Protein AF-A0A2H0QNI1-F1 (afdb_monomer_lite)

pLDDT: mean 78.87, std 17.41, range [24.95, 98.0]

Foldseek 3Di:
DVVVVVVVVVVPPPPPDQDWDKAKAPDDPFFNIWMKTWDDFDDDPDWKTWIKIWIWTHTPPPDDTDTDIDIDIDTPCLLDVVSLVVCVVVQWDDDDQKIKGFDAFDDDDNAGRWTWIKIQGNVNQKIKIWTADPPDPDSRTPHIHMGGDDDPPPVPPPDPD

Structure (mmCIF, N/CA/C/O backbone):
data_AF-A0A2H0QNI1-F1
#
_entry.id   AF-A0A2H0QNI1-F1
#
loop_
_atom_site.group_PDB
_atom_site.id
_atom_site.type_symbol
_atom_site.label_atom_id
_atom_site.label_alt_id
_atom_site.label_comp_id
_atom_site.label_asym_id
_atom_site.label_entity_id
_atom_site.label_seq_id
_atom_site.pdbx_PDB_ins_code
_atom_site.Cartn_x
_atom_site.Cartn_y
_atom_site.Cartn_z
_atom_site.occupancy
_atom_site.B_iso_or_equiv
_atom_site.auth_seq_id
_atom_site.auth_comp_id
_atom_site.auth_asym_id
_atom_site.auth_atom_id
_atom_site.pdbx_PDB_model_num
ATOM 1 N N . MET A 1 1 ? 5.020 27.395 -45.879 1.00 55.44 1 MET A N 1
ATOM 2 C CA . MET A 1 1 ? 5.762 27.122 -44.622 1.00 55.44 1 MET A CA 1
ATOM 3 C C . MET A 1 1 ? 4.998 27.430 -43.326 1.00 55.44 1 MET A C 1
ATOM 5 O O . MET A 1 1 ? 5.386 26.884 -42.307 1.00 55.44 1 MET A O 1
ATOM 9 N N . ARG A 1 2 ? 3.908 28.221 -43.310 1.00 52.44 2 ARG A N 1
ATOM 10 C CA . ARG A 1 2 ? 3.152 28.508 -42.064 1.00 52.44 2 ARG A CA 1
ATOM 11 C C . ARG A 1 2 ? 2.198 27.390 -41.596 1.00 52.44 2 ARG A C 1
ATOM 13 O O . ARG A 1 2 ? 1.918 27.310 -40.410 1.00 52.44 2 ARG A O 1
ATOM 20 N N . LEU A 1 3 ? 1.758 26.499 -42.493 1.00 53.03 3 LEU A N 1
ATOM 21 C CA . LEU A 1 3 ? 0.818 25.411 -42.166 1.00 53.03 3 LEU A CA 1
ATOM 22 C C . LEU A 1 3 ? 1.463 24.257 -41.368 1.00 53.03 3 LEU A C 1
ATOM 24 O O . LEU A 1 3 ? 0.796 23.608 -40.572 1.00 53.03 3 LEU A O 1
ATOM 28 N N . ILE A 1 4 ? 2.770 24.031 -41.543 1.00 57.50 4 ILE A N 1
ATOM 29 C CA . ILE A 1 4 ? 3.510 22.940 -40.878 1.00 57.50 4 ILE A CA 1
ATOM 30 C C . ILE A 1 4 ? 3.735 23.258 -39.391 1.00 57.50 4 ILE A C 1
ATOM 32 O O . ILE A 1 4 ? 3.690 22.364 -38.551 1.00 57.50 4 ILE A O 1
ATOM 36 N N . ALA A 1 5 ? 3.894 24.541 -39.048 1.00 57.66 5 ALA A N 1
ATOM 37 C CA . ALA A 1 5 ? 4.091 24.970 -37.666 1.00 57.66 5 ALA A CA 1
ATOM 38 C C . ALA A 1 5 ? 2.850 24.738 -36.786 1.00 57.66 5 ALA A C 1
ATOM 40 O O . ALA A 1 5 ? 2.998 24.460 -35.606 1.00 57.66 5 ALA A O 1
ATOM 41 N N . VAL A 1 6 ? 1.635 24.794 -37.346 1.00 58.34 6 VAL A N 1
ATOM 42 C CA . VAL A 1 6 ? 0.385 24.633 -36.577 1.00 58.34 6 VAL A CA 1
ATOM 43 C C . VAL A 1 6 ? 0.105 23.162 -36.238 1.00 58.34 6 VAL A C 1
ATOM 45 O O . VAL A 1 6 ? -0.393 22.864 -35.155 1.00 58.34 6 VAL A O 1
ATOM 48 N N . VAL A 1 7 ? 0.479 22.231 -37.122 1.00 59.31 7 VAL A N 1
ATOM 49 C CA . VAL A 1 7 ? 0.310 20.783 -36.888 1.00 59.31 7 VAL A CA 1
ATOM 50 C C . VAL A 1 7 ? 1.301 20.267 -35.837 1.00 59.31 7 VAL A C 1
ATOM 52 O O . VAL A 1 7 ? 0.952 19.402 -35.037 1.00 59.31 7 VAL A O 1
ATOM 55 N N . ALA A 1 8 ? 2.507 20.842 -35.776 1.00 58.19 8 ALA A N 1
ATOM 56 C CA . ALA A 1 8 ? 3.515 20.475 -34.782 1.00 58.19 8 ALA A CA 1
ATOM 57 C C . ALA A 1 8 ? 3.122 20.884 -33.349 1.00 58.19 8 ALA A C 1
ATOM 59 O O . ALA A 1 8 ? 3.361 20.124 -32.414 1.00 58.19 8 ALA A O 1
ATOM 60 N N . THR A 1 9 ? 2.464 22.033 -33.156 1.00 59.00 9 THR A N 1
ATOM 61 C CA . THR A 1 9 ? 2.040 22.486 -31.817 1.00 59.00 9 THR A CA 1
ATOM 62 C C . THR A 1 9 ? 0.841 21.700 -31.277 1.00 59.00 9 THR A C 1
ATOM 64 O O . THR A 1 9 ? 0.717 21.518 -30.067 1.00 59.00 9 THR A O 1
ATOM 67 N N . LEU A 1 10 ? -0.028 21.185 -32.158 1.00 56.00 10 LEU A N 1
ATOM 68 C CA . LEU A 1 10 ? -1.223 20.433 -31.758 1.00 56.00 10 LEU A CA 1
ATOM 69 C C . LEU A 1 10 ? -0.885 19.041 -31.188 1.00 56.00 10 LEU A C 1
ATOM 71 O O . LEU A 1 10 ? -1.601 18.535 -30.328 1.00 56.00 10 LEU A O 1
ATOM 75 N N . LEU A 1 11 ? 0.236 18.444 -31.609 1.00 56.78 11 LEU A N 1
ATOM 76 C CA . LEU A 1 11 ? 0.680 17.119 -31.153 1.00 56.78 11 LEU A CA 1
ATOM 77 C C . LEU A 1 11 ? 1.359 17.123 -29.771 1.00 56.78 11 LEU A C 1
ATOM 79 O O . LEU A 1 11 ? 1.562 16.057 -29.200 1.00 56.78 11 LEU A O 1
ATOM 83 N N . LEU A 1 12 ? 1.677 18.293 -29.204 1.00 57.31 12 LEU A N 1
ATOM 84 C CA . LEU A 1 12 ? 2.301 18.415 -27.876 1.00 57.31 12 LEU A CA 1
ATOM 85 C C . LEU A 1 12 ? 1.309 18.675 -26.734 1.00 57.31 12 LEU A C 1
ATOM 87 O O . LEU A 1 12 ? 1.715 18.787 -25.581 1.00 57.31 12 LEU A O 1
ATOM 91 N N . SER A 1 13 ? 0.007 18.730 -27.022 1.00 52.66 13 SER A N 1
ATOM 92 C CA . SER A 1 13 ? -1.033 18.974 -26.011 1.00 52.66 13 SER A CA 1
ATOM 93 C C . SER A 1 13 ? -1.602 17.690 -25.397 1.00 52.66 13 SER A C 1
ATOM 95 O O . SER A 1 13 ? -2.735 17.692 -24.919 1.00 52.66 13 SER A O 1
ATOM 97 N N . PHE A 1 14 ? -0.848 16.583 -25.390 1.00 57.38 14 PHE A N 1
ATOM 98 C CA . PHE A 1 14 ? -1.238 15.411 -24.607 1.00 57.38 14 PHE A CA 1
ATOM 99 C C . PHE A 1 14 ? -1.150 15.772 -23.128 1.00 57.38 14 PHE A C 1
ATOM 101 O O . PHE A 1 14 ? -0.084 15.744 -22.516 1.00 57.38 14 PHE A O 1
ATOM 108 N N . SER A 1 15 ? -2.291 16.157 -22.559 1.00 52.03 15 SER A N 1
ATOM 109 C CA . SER A 1 15 ? -2.451 16.329 -21.125 1.00 52.03 15 SER A CA 1
ATOM 110 C C . SER A 1 15 ? -2.077 15.010 -20.459 1.00 52.03 15 SER A C 1
ATOM 112 O O . SER A 1 15 ? -2.843 14.047 -20.529 1.00 52.03 15 SER A O 1
ATOM 114 N N . LEU A 1 16 ? -0.892 14.970 -19.844 1.00 55.69 16 LEU A N 1
ATOM 115 C CA . LEU A 1 16 ? -0.450 13.919 -18.934 1.00 55.69 16 LEU A CA 1
ATOM 116 C C . LEU A 1 16 ? -1.436 13.879 -17.761 1.00 55.69 16 LEU A C 1
ATOM 118 O O . LEU A 1 16 ? -1.216 14.487 -16.716 1.00 55.69 16 LEU A O 1
ATOM 122 N N . HIS A 1 17 ? -2.573 13.216 -17.957 1.00 58.22 17 HIS A N 1
ATOM 123 C CA . HIS A 1 17 ? -3.473 12.895 -16.868 1.00 58.22 17 HIS A CA 1
ATOM 124 C C . HIS A 1 17 ? -2.713 11.943 -15.958 1.00 58.22 17 HIS A C 1
ATOM 126 O O . HIS A 1 17 ? -2.359 10.835 -16.365 1.00 58.22 17 HIS A O 1
ATOM 132 N N . ALA A 1 18 ? -2.436 12.393 -14.735 1.00 62.91 18 ALA A N 1
ATOM 133 C CA . ALA A 1 18 ? -1.895 11.536 -13.699 1.00 62.91 18 ALA A CA 1
ATOM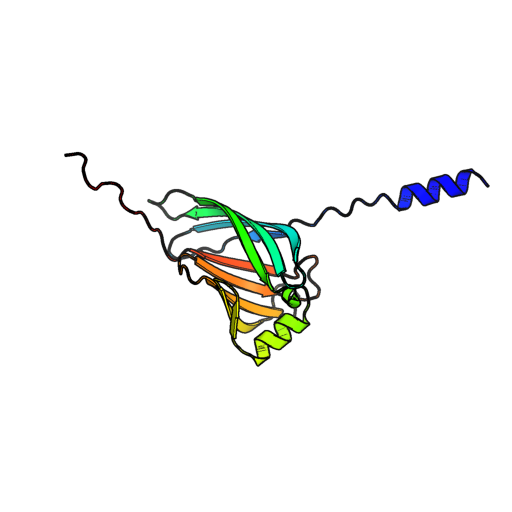 134 C C . ALA A 1 18 ? -2.840 10.338 -13.546 1.00 62.91 18 ALA A C 1
ATOM 136 O O . ALA A 1 18 ? -3.996 10.495 -13.146 1.00 62.91 18 ALA A O 1
ATOM 137 N N . ALA A 1 19 ? -2.370 9.155 -13.939 1.00 66.31 19 ALA A N 1
ATOM 138 C CA . ALA A 1 19 ? -3.177 7.950 -13.908 1.00 66.31 19 ALA A CA 1
ATOM 139 C C . ALA A 1 19 ? -3.563 7.651 -12.453 1.00 66.31 19 ALA A C 1
ATOM 141 O O . ALA A 1 19 ? -2.703 7.392 -11.611 1.00 66.31 19 ALA A O 1
ATOM 142 N N . SER A 1 20 ? -4.859 7.713 -12.143 1.00 74.31 20 SER A N 1
ATOM 143 C CA . SER A 1 20 ? -5.370 7.262 -10.852 1.00 74.31 20 SER A CA 1
ATOM 144 C C . SER A 1 20 ? -5.390 5.740 -10.838 1.00 74.31 20 SER A C 1
ATOM 146 O O . SER A 1 20 ? -6.008 5.116 -11.704 1.00 74.31 20 SER A O 1
ATOM 148 N N . LEU A 1 21 ? -4.753 5.142 -9.843 1.00 79.19 21 LEU A N 1
ATOM 149 C CA . LEU A 1 21 ? -4.659 3.699 -9.714 1.00 79.19 21 LEU A CA 1
ATOM 150 C C . LEU A 1 21 ? -5.792 3.205 -8.811 1.00 79.19 21 LEU A C 1
ATOM 152 O O . LEU A 1 21 ? -5.868 3.583 -7.642 1.00 79.19 21 LEU A O 1
ATOM 156 N N . LYS A 1 22 ? -6.700 2.389 -9.353 1.00 83.12 22 LYS A N 1
ATOM 157 C CA . LYS A 1 22 ? -7.850 1.849 -8.616 1.00 83.12 22 LYS A CA 1
ATOM 158 C C . LYS A 1 22 ? -7.622 0.380 -8.270 1.00 83.12 22 LYS A C 1
ATOM 160 O O . LYS A 1 22 ? -7.360 -0.431 -9.152 1.00 83.12 22 LYS A O 1
ATOM 165 N N . HIS A 1 23 ? -7.805 0.030 -7.002 1.00 80.06 23 HIS A N 1
ATOM 166 C CA . HIS A 1 23 ? -7.704 -1.332 -6.491 1.00 80.06 23 HIS A CA 1
ATOM 167 C C . HIS A 1 23 ? -8.975 -1.750 -5.759 1.00 80.06 23 HIS A C 1
ATOM 169 O O . HIS A 1 23 ? -9.638 -0.937 -5.111 1.00 80.06 23 HIS A O 1
ATOM 175 N N . ASN A 1 24 ? -9.280 -3.043 -5.819 1.00 80.38 24 ASN A N 1
ATOM 176 C CA . ASN A 1 24 ? -10.324 -3.644 -5.000 1.00 80.38 24 ASN A CA 1
ATOM 177 C C . ASN A 1 24 ? -9.740 -4.071 -3.651 1.00 80.38 24 ASN A C 1
ATOM 179 O O . ASN A 1 24 ? -8.661 -4.657 -3.593 1.00 80.38 24 ASN A O 1
ATOM 183 N N . VAL A 1 25 ? -10.480 -3.815 -2.575 1.00 79.62 25 VAL A N 1
ATOM 184 C CA . VAL A 1 25 ? -10.157 -4.328 -1.241 1.00 79.62 25 VAL A CA 1
ATOM 185 C C . VAL A 1 25 ? -10.673 -5.760 -1.158 1.00 79.62 25 VAL A C 1
ATOM 187 O O . VAL A 1 25 ? -11.867 -5.996 -1.353 1.00 79.62 25 VAL A O 1
ATOM 190 N N . LEU A 1 26 ? -9.787 -6.716 -0.878 1.00 78.31 26 LEU A N 1
ATOM 191 C CA . LEU A 1 26 ? -10.183 -8.107 -0.646 1.00 78.31 26 LEU A CA 1
ATOM 192 C C . LEU A 1 26 ? -10.967 -8.236 0.664 1.00 78.31 26 LEU A C 1
ATOM 194 O O . LEU A 1 26 ? -10.794 -7.439 1.579 1.00 78.31 26 LEU A O 1
ATOM 198 N N . SER A 1 27 ? -11.832 -9.245 0.777 1.00 80.81 27 SER A N 1
ATOM 199 C CA . SER A 1 27 ? -12.562 -9.483 2.024 1.00 80.81 27 SER A CA 1
ATOM 200 C C . SER A 1 27 ? -11.621 -9.908 3.156 1.00 80.81 27 SER A C 1
ATOM 202 O O . SER A 1 27 ? -10.738 -10.741 2.969 1.00 80.81 27 SER A O 1
ATOM 204 N N . GLY A 1 28 ? -11.873 -9.396 4.361 1.00 76.81 28 GLY A N 1
ATOM 205 C CA . GLY A 1 28 ? -11.159 -9.764 5.579 1.00 76.81 28 GLY A CA 1
ATOM 206 C C . GLY A 1 28 ? -12.098 -10.046 6.752 1.00 76.81 28 GLY A C 1
ATOM 207 O O . GLY A 1 28 ? -13.318 -10.182 6.604 1.00 76.81 28 GLY A O 1
ATOM 208 N N . LYS A 1 29 ? -11.526 -10.101 7.961 1.00 79.94 29 LYS A N 1
ATOM 209 C CA . LYS A 1 29 ? -12.274 -10.364 9.204 1.00 79.94 29 LYS A CA 1
ATOM 210 C C . LYS A 1 29 ? -13.369 -9.325 9.477 1.00 79.94 29 LYS A C 1
ATOM 212 O O . LYS A 1 29 ? -14.431 -9.685 9.966 1.00 79.94 29 LYS A O 1
ATOM 217 N N . TYR A 1 30 ? -13.124 -8.057 9.141 1.00 81.88 30 TYR A N 1
ATOM 218 C CA . TYR A 1 30 ? -14.006 -6.930 9.489 1.00 81.88 30 TYR A CA 1
ATOM 219 C C . TYR A 1 30 ? -14.675 -6.249 8.282 1.00 81.88 30 TYR A C 1
ATOM 221 O O . TYR A 1 30 ? -15.453 -5.313 8.456 1.00 81.88 30 TYR A O 1
ATOM 229 N N . HIS A 1 31 ? -14.390 -6.701 7.059 1.00 82.50 31 HIS A N 1
ATOM 230 C CA . HIS A 1 31 ? -14.909 -6.104 5.827 1.00 82.50 31 HIS A CA 1
ATOM 231 C C . HIS A 1 31 ? -15.157 -7.154 4.743 1.00 82.50 31 HIS A C 1
ATOM 233 O O . HIS A 1 31 ? -14.488 -8.187 4.682 1.00 82.50 31 HIS A O 1
ATOM 239 N N . THR A 1 32 ? -16.157 -6.910 3.904 1.00 88.94 32 THR A N 1
ATOM 240 C CA . THR A 1 32 ? -16.520 -7.772 2.771 1.00 88.94 32 THR A CA 1
ATOM 241 C C . THR A 1 32 ? -15.836 -7.336 1.482 1.00 88.94 32 THR A C 1
ATOM 243 O O . THR A 1 32 ? -15.647 -8.164 0.599 1.00 88.94 32 THR A O 1
ATOM 246 N N . GLY A 1 33 ? -15.405 -6.078 1.395 1.00 87.62 33 GLY A N 1
ATOM 247 C CA . GLY A 1 33 ? -14.628 -5.575 0.272 1.00 87.62 33 GLY A CA 1
ATOM 248 C C . GLY A 1 33 ? -14.531 -4.056 0.281 1.00 87.62 33 GLY A C 1
ATOM 249 O O . GLY A 1 33 ? -14.571 -3.425 1.339 1.00 87.62 33 GLY A O 1
ATOM 250 N N . GLY A 1 34 ? -14.407 -3.464 -0.903 1.00 87.12 34 GLY A N 1
ATOM 251 C CA . GLY A 1 34 ? -14.290 -2.022 -1.069 1.00 87.12 34 GLY A CA 1
ATOM 252 C C . GLY A 1 34 ? -13.423 -1.634 -2.257 1.00 87.12 34 GLY A C 1
ATOM 253 O O . GLY A 1 34 ? -12.985 -2.481 -3.033 1.00 87.12 34 GLY A O 1
ATOM 254 N N . THR A 1 35 ? -13.147 -0.343 -2.372 1.00 88.81 35 THR A N 1
ATOM 255 C CA . THR A 1 35 ? -12.280 0.232 -3.398 1.00 88.81 35 THR A CA 1
ATOM 256 C C . THR A 1 35 ? -11.290 1.202 -2.779 1.00 88.81 35 THR A C 1
ATOM 258 O O . THR A 1 35 ? -11.655 1.997 -1.912 1.00 88.81 35 THR A O 1
ATOM 261 N N . ILE A 1 36 ? -10.058 1.172 -3.267 1.00 85.06 36 ILE A N 1
ATOM 262 C CA . ILE A 1 36 ? -9.017 2.147 -2.965 1.00 85.06 36 ILE A CA 1
ATOM 263 C C . ILE A 1 36 ? -8.610 2.810 -4.271 1.00 85.06 36 ILE A C 1
ATOM 265 O O . ILE A 1 36 ? -8.368 2.125 -5.261 1.00 85.06 36 ILE A O 1
ATOM 269 N N . THR A 1 37 ? -8.505 4.129 -4.263 1.00 87.56 37 THR A N 1
ATOM 270 C CA . THR A 1 37 ? -7.951 4.906 -5.364 1.00 87.56 37 THR A CA 1
ATOM 271 C C . THR A 1 37 ? -6.722 5.635 -4.856 1.00 87.56 37 THR A C 1
ATOM 273 O O . THR A 1 37 ? -6.825 6.500 -3.985 1.00 87.56 37 THR A O 1
ATOM 276 N N . VAL A 1 38 ? -5.564 5.283 -5.400 1.00 82.94 38 VAL A N 1
ATOM 277 C CA . VAL A 1 38 ? -4.319 6.013 -5.178 1.00 82.94 38 VAL A CA 1
ATOM 278 C C . VAL A 1 38 ? -4.229 7.092 -6.249 1.00 82.94 38 VAL A C 1
ATOM 280 O O . VAL A 1 38 ? -4.293 6.819 -7.448 1.00 82.94 38 VAL A O 1
ATOM 283 N N . SER A 1 39 ? -4.134 8.331 -5.798 1.00 80.25 39 SER A N 1
ATOM 284 C CA . SER A 1 39 ? -4.079 9.529 -6.628 1.00 80.25 39 SER A CA 1
ATOM 285 C C . SER A 1 39 ? -2.952 10.432 -6.150 1.00 80.25 39 SER A C 1
ATOM 287 O O . SER A 1 39 ? -2.535 10.333 -5.000 1.00 80.25 39 SER A O 1
ATOM 289 N N . ASP A 1 40 ? -2.520 11.335 -7.027 1.00 64.56 40 ASP A N 1
ATOM 290 C CA . ASP A 1 40 ? -1.696 12.494 -6.678 1.00 64.56 40 ASP A CA 1
ATOM 291 C C . ASP A 1 40 ? -0.359 12.121 -6.006 1.00 64.56 40 ASP A C 1
ATOM 293 O O . ASP A 1 40 ? -0.223 12.077 -4.784 1.00 64.56 40 ASP A O 1
ATOM 297 N N . VAL A 1 41 ? 0.642 11.831 -6.840 1.00 66.31 41 VAL A N 1
ATOM 298 C CA . VAL A 1 41 ? 2.034 11.632 -6.420 1.00 66.31 41 VAL A CA 1
ATOM 299 C C . VAL A 1 41 ? 2.671 13.014 -6.298 1.00 66.31 41 VAL A C 1
ATOM 301 O O . VAL A 1 41 ? 3.207 13.548 -7.268 1.00 66.31 41 VAL A O 1
ATOM 304 N N . LYS A 1 42 ? 2.596 13.624 -5.114 1.00 66.88 42 LYS A N 1
ATOM 305 C CA . LYS A 1 42 ? 3.311 14.879 -4.849 1.00 66.88 42 LYS A CA 1
ATOM 306 C C . LYS A 1 42 ? 4.660 14.550 -4.239 1.00 66.88 42 LYS A C 1
ATOM 308 O O . LYS A 1 42 ? 4.738 14.063 -3.109 1.00 66.88 42 LYS A O 1
ATOM 313 N N . GLN A 1 43 ? 5.724 14.811 -4.992 1.00 66.06 43 GLN A N 1
ATOM 314 C CA . GLN A 1 43 ? 7.075 14.765 -4.450 1.00 66.06 43 GLN A CA 1
ATOM 315 C C . GLN A 1 43 ? 7.195 15.878 -3.404 1.00 66.06 43 GLN A C 1
ATOM 317 O O . GLN A 1 43 ? 7.033 17.059 -3.709 1.00 66.06 43 GLN A O 1
ATOM 322 N N . SER A 1 44 ? 7.385 15.488 -2.148 1.00 62.62 44 SER A N 1
ATOM 323 C CA . SER A 1 44 ? 7.419 16.392 -1.003 1.00 62.62 44 SER A CA 1
ATOM 324 C C . SER A 1 44 ? 8.811 16.289 -0.399 1.00 62.62 44 SER A C 1
ATOM 326 O O . SER A 1 44 ? 9.074 15.361 0.348 1.00 62.62 44 SER A O 1
ATOM 328 N N . ALA A 1 45 ? 9.697 17.233 -0.720 1.00 62.72 45 ALA A N 1
ATOM 329 C CA . ALA A 1 45 ? 11.128 17.184 -0.389 1.00 62.72 45 ALA A CA 1
ATOM 330 C C . ALA A 1 45 ? 11.898 16.011 -1.045 1.00 62.72 45 ALA A C 1
ATOM 332 O O . ALA A 1 45 ? 11.321 15.108 -1.648 1.00 62.72 45 ALA A O 1
ATOM 333 N N . THR A 1 46 ? 13.232 16.072 -0.986 1.00 71.44 46 THR A N 1
ATOM 334 C CA . THR A 1 46 ? 14.166 15.277 -1.808 1.00 71.44 46 THR A CA 1
ATOM 335 C C . THR A 1 46 ? 14.062 13.761 -1.647 1.00 71.44 46 THR A C 1
ATOM 337 O O . THR A 1 46 ? 14.524 13.047 -2.530 1.00 71.44 46 THR A O 1
ATOM 340 N N . GLU A 1 47 ? 13.438 13.249 -0.584 1.00 83.81 47 GLU A N 1
ATOM 341 C CA . GLU A 1 47 ? 13.440 11.810 -0.288 1.00 83.81 47 GLU A CA 1
ATOM 342 C C 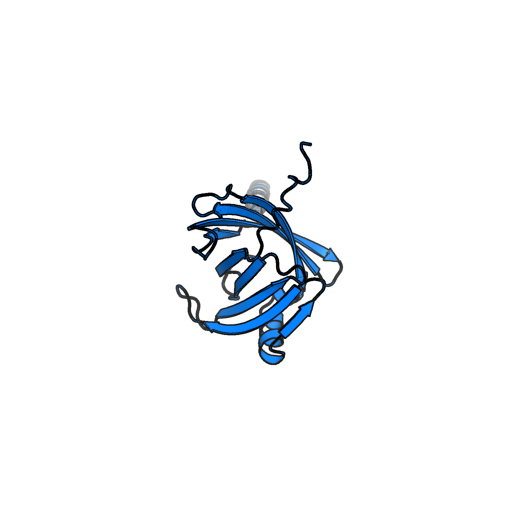. GLU A 1 47 ? 12.053 11.188 -0.116 1.00 83.81 47 GLU A C 1
ATOM 344 O O . GLU A 1 47 ? 11.957 9.984 0.133 1.00 83.81 47 GLU A O 1
ATOM 349 N N . GLU A 1 48 ? 10.970 11.948 -0.290 1.00 87.44 48 GLU A N 1
ATOM 350 C CA . GLU A 1 48 ? 9.629 11.476 0.048 1.00 87.44 48 GLU A CA 1
ATOM 351 C C . GLU A 1 48 ? 8.598 11.725 -1.034 1.00 87.44 48 GLU A C 1
ATOM 353 O O . GLU A 1 48 ? 8.576 12.733 -1.743 1.00 87.44 48 GLU A O 1
ATOM 358 N N . VAL A 1 49 ? 7.678 10.777 -1.097 1.00 84.50 49 VAL A N 1
ATOM 359 C CA . VAL A 1 49 ? 6.527 10.828 -1.970 1.00 84.50 49 VAL A CA 1
ATOM 360 C C . VAL A 1 49 ? 5.290 10.734 -1.109 1.00 84.50 49 VAL A C 1
ATOM 362 O O . VAL A 1 49 ? 5.114 9.793 -0.331 1.00 84.50 49 VAL A O 1
ATOM 365 N N . LYS A 1 50 ? 4.427 11.731 -1.263 1.00 84.94 50 LYS A N 1
ATOM 366 C CA . LYS A 1 50 ? 3.117 11.755 -0.642 1.00 84.94 50 LYS A CA 1
ATOM 367 C C . LYS A 1 50 ? 2.106 11.199 -1.639 1.00 84.94 50 LYS A C 1
ATOM 369 O O . LYS A 1 50 ? 1.977 11.730 -2.738 1.00 84.94 50 LYS A O 1
ATOM 374 N N . LEU A 1 51 ? 1.427 10.127 -1.247 1.00 82.81 51 LEU A N 1
ATOM 375 C CA . LEU A 1 51 ? 0.365 9.478 -2.006 1.00 82.81 51 LEU A CA 1
ATOM 376 C C . LEU A 1 51 ? -0.972 9.789 -1.339 1.00 82.81 51 LEU A C 1
ATOM 378 O O . LEU A 1 51 ? -1.146 9.498 -0.152 1.00 82.81 51 LEU A O 1
ATOM 382 N N . LEU A 1 52 ? -1.925 10.332 -2.094 1.00 85.06 52 LEU A N 1
ATOM 383 C CA . LEU A 1 52 ? -3.291 10.506 -1.616 1.00 85.06 52 LEU A CA 1
ATOM 384 C C . LEU A 1 52 ? -4.087 9.224 -1.871 1.00 85.06 52 LEU A C 1
ATOM 386 O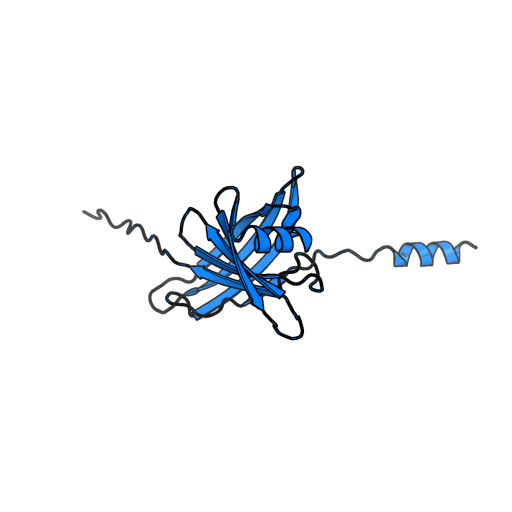 O . LEU A 1 52 ? -4.406 8.884 -3.013 1.00 85.06 52 LEU A O 1
ATOM 390 N N . VAL A 1 53 ? -4.431 8.514 -0.801 1.00 84.88 53 VAL A N 1
ATOM 391 C CA . VAL A 1 53 ? -5.178 7.257 -0.857 1.00 84.88 53 VAL A CA 1
ATOM 392 C C . VAL A 1 53 ? -6.618 7.504 -0.433 1.00 84.88 53 VAL A C 1
ATOM 394 O O . VAL A 1 53 ? -6.929 7.623 0.752 1.00 84.88 53 VAL A O 1
ATOM 397 N N . ASN A 1 54 ? -7.515 7.540 -1.411 1.00 87.69 54 ASN A N 1
ATOM 398 C CA . ASN A 1 54 ? -8.952 7.587 -1.180 1.00 87.69 54 ASN A CA 1
ATOM 399 C C . ASN A 1 54 ? -9.482 6.163 -1.021 1.00 87.69 54 ASN A C 1
ATOM 401 O O . ASN A 1 54 ? -9.138 5.285 -1.809 1.00 87.69 54 ASN A O 1
ATOM 405 N N . TYR A 1 55 ? -10.323 5.914 -0.023 1.00 87.00 55 TYR A N 1
ATOM 406 C CA . TYR A 1 55 ? -10.846 4.578 0.245 1.00 87.00 55 TYR A CA 1
ATOM 407 C C . TYR A 1 55 ? -12.352 4.591 0.489 1.00 87.00 55 TYR A C 1
ATOM 409 O O . TYR A 1 55 ? -12.902 5.516 1.083 1.00 87.00 55 TYR A O 1
ATOM 417 N N . HIS A 1 56 ? -12.997 3.509 0.068 1.00 90.31 56 HIS A N 1
ATOM 418 C CA . HIS A 1 56 ? -14.376 3.163 0.373 1.00 90.31 56 HIS A CA 1
ATOM 419 C C . HIS A 1 56 ? -14.421 1.682 0.750 1.00 90.31 56 HIS A C 1
ATOM 421 O O . HIS A 1 56 ? -14.258 0.817 -0.103 1.00 90.31 56 HIS A O 1
ATOM 427 N N . ILE A 1 57 ? -14.591 1.380 2.031 1.00 86.38 57 ILE A N 1
ATOM 428 C CA . ILE A 1 57 ? -14.503 0.033 2.595 1.00 86.38 57 ILE A CA 1
ATOM 429 C C . ILE A 1 57 ? -15.887 -0.398 3.062 1.00 86.38 57 ILE A C 1
ATOM 431 O O . ILE A 1 57 ? -16.499 0.251 3.917 1.00 86.38 57 ILE A O 1
ATOM 435 N N . ILE A 1 58 ? -16.342 -1.522 2.514 1.00 89.12 58 ILE A N 1
ATOM 436 C CA . ILE A 1 58 ? -17.614 -2.155 2.846 1.00 89.12 58 ILE A CA 1
ATOM 437 C C . ILE A 1 58 ? -17.360 -3.087 4.025 1.00 89.12 58 ILE A C 1
ATOM 439 O O . ILE A 1 58 ? -16.686 -4.114 3.897 1.00 89.12 58 ILE A O 1
ATOM 443 N N . THR A 1 59 ? -17.846 -2.710 5.200 1.00 87.06 59 THR A N 1
ATOM 444 C CA . THR A 1 59 ? -17.626 -3.477 6.427 1.00 87.06 59 THR A CA 1
ATOM 445 C C . THR A 1 59 ? -18.635 -4.630 6.540 1.00 87.06 59 THR A C 1
ATOM 447 O O . THR A 1 59 ? -19.640 -4.678 5.832 1.00 87.06 59 THR A O 1
ATOM 450 N N . ARG A 1 60 ? -18.343 -5.638 7.375 1.00 86.06 60 ARG A N 1
ATOM 451 C CA . ARG A 1 60 ? -19.305 -6.726 7.644 1.00 86.06 60 ARG A CA 1
ATOM 452 C C . ARG A 1 60 ? -20.480 -6.213 8.491 1.00 86.06 60 ARG A C 1
ATOM 454 O O . ARG A 1 60 ? -20.359 -5.186 9.155 1.00 86.06 60 ARG A O 1
ATOM 461 N N . PHE A 1 61 ? -21.596 -6.952 8.471 1.00 81.56 61 PHE A N 1
ATOM 462 C CA . PHE A 1 61 ? -22.834 -6.639 9.200 1.00 81.56 61 PHE A CA 1
ATOM 463 C C . PHE A 1 61 ? -22.551 -6.211 10.658 1.00 81.56 61 PHE A C 1
ATOM 465 O O . PHE A 1 61 ? -21.673 -6.789 11.299 1.00 81.56 61 PHE A O 1
ATOM 472 N N . PHE A 1 62 ? -23.281 -5.196 11.144 1.00 77.38 62 PHE A N 1
ATOM 473 C CA . PHE A 1 62 ? -23.096 -4.466 12.419 1.00 77.38 62 PHE A CA 1
ATOM 474 C C . PHE A 1 62 ? -21.989 -3.402 12.485 1.00 77.38 62 PHE A C 1
ATOM 476 O O . PHE A 1 62 ? -21.824 -2.767 13.527 1.00 77.38 62 PHE A O 1
ATOM 483 N N . LEU A 1 63 ? -21.258 -3.147 11.398 1.00 80.12 63 LEU A N 1
ATOM 484 C CA . LEU A 1 63 ? -20.299 -2.045 11.328 1.00 80.12 63 LEU A CA 1
ATOM 485 C C . LEU A 1 63 ? -20.714 -1.038 10.239 1.00 80.12 63 LEU A C 1
ATOM 487 O O . LEU A 1 63 ? -21.147 -1.453 9.169 1.00 80.12 63 LEU A O 1
ATOM 491 N N . PRO A 1 64 ? -20.582 0.281 10.462 1.00 83.88 64 PRO A N 1
ATOM 492 C CA . PRO A 1 64 ? -20.708 1.278 9.410 1.00 83.88 64 PRO A CA 1
ATOM 493 C C . PRO A 1 64 ? -19.591 1.118 8.375 1.00 83.88 64 PRO A C 1
ATOM 495 O O . PRO A 1 64 ? -18.436 0.820 8.715 1.00 83.88 64 PRO A O 1
ATOM 498 N N . ASN A 1 65 ? -19.934 1.342 7.106 1.00 87.88 65 ASN A N 1
ATOM 499 C CA . ASN A 1 65 ? -18.959 1.454 6.024 1.00 87.88 65 ASN A CA 1
ATOM 500 C C . ASN A 1 65 ? -17.994 2.608 6.312 1.00 87.88 65 ASN A C 1
ATOM 502 O O . ASN A 1 65 ? -18.363 3.604 6.937 1.00 87.88 65 ASN A O 1
ATOM 506 N N . LYS A 1 66 ? -16.751 2.491 5.843 1.00 84.31 66 LYS A N 1
ATOM 507 C CA . LYS A 1 66 ? -15.734 3.529 6.042 1.00 84.31 66 LYS A CA 1
ATOM 508 C C . LYS A 1 66 ? -15.357 4.145 4.710 1.00 84.31 66 LYS A C 1
ATOM 510 O O . LYS A 1 66 ? -14.860 3.450 3.835 1.00 84.31 66 LYS A O 1
ATOM 515 N N . THR A 1 67 ? -15.546 5.451 4.587 1.00 89.00 67 THR A N 1
ATOM 516 C CA . THR A 1 67 ? -15.063 6.228 3.442 1.00 89.00 67 THR A CA 1
ATOM 517 C C . THR A 1 67 ? -14.153 7.328 3.960 1.00 89.00 67 THR A C 1
ATOM 519 O O . THR A 1 67 ? -14.427 7.898 5.016 1.00 89.00 67 THR A O 1
ATOM 522 N N . GLY A 1 68 ? -13.074 7.622 3.249 1.00 86.12 68 GLY A N 1
ATOM 523 C CA . GLY A 1 68 ? -12.177 8.702 3.627 1.00 86.12 68 GLY A CA 1
ATOM 524 C C . GLY A 1 68 ? -10.988 8.834 2.694 1.00 86.12 68 GLY A C 1
ATOM 525 O O . GLY A 1 68 ? -10.913 8.183 1.652 1.00 86.12 68 GLY A O 1
ATOM 526 N N . SER A 1 69 ? -10.053 9.684 3.100 1.00 84.25 69 SER A N 1
ATOM 527 C CA . SER A 1 69 ? -8.790 9.903 2.408 1.00 84.25 69 SER A CA 1
ATOM 528 C C . SER A 1 69 ? -7.646 9.877 3.412 1.00 84.25 69 SER A C 1
ATOM 530 O O . SER A 1 69 ? -7.835 10.239 4.578 1.00 84.25 69 SER A O 1
ATOM 532 N N . LEU A 1 70 ? -6.489 9.379 2.991 1.00 81.44 70 LEU A N 1
ATOM 533 C CA . LEU A 1 70 ? -5.313 9.239 3.835 1.00 81.44 70 LEU A CA 1
ATOM 534 C C . LEU A 1 70 ? -4.059 9.583 3.034 1.00 81.44 70 LEU A C 1
ATOM 536 O O . LEU A 1 70 ? -3.872 9.115 1.913 1.00 81.44 70 LEU A O 1
ATOM 540 N N . ASP A 1 71 ? -3.193 10.381 3.642 1.00 81.50 71 ASP A N 1
ATOM 541 C CA . ASP A 1 71 ? -1.890 10.712 3.087 1.00 81.50 71 ASP A CA 1
ATOM 542 C C . ASP A 1 71 ? -0.877 9.635 3.484 1.00 81.50 71 ASP A C 1
ATOM 544 O O . ASP A 1 71 ? -0.486 9.535 4.650 1.00 81.50 71 ASP A O 1
ATOM 548 N N . VAL A 1 72 ? -0.458 8.805 2.530 1.00 79.88 72 VAL A N 1
ATOM 549 C CA . VAL A 1 72 ? 0.605 7.817 2.744 1.00 79.88 72 VAL A CA 1
ATOM 550 C C . VAL A 1 72 ? 1.924 8.430 2.309 1.00 79.88 72 VAL A C 1
ATOM 552 O O . VAL A 1 72 ? 2.084 8.820 1.156 1.00 79.88 72 VAL A O 1
ATOM 555 N N . ILE A 1 73 ? 2.885 8.491 3.225 1.00 84.38 73 ILE A N 1
ATOM 556 C CA . ILE A 1 73 ? 4.233 8.970 2.922 1.00 84.38 73 ILE A CA 1
ATOM 557 C C . ILE A 1 73 ? 5.133 7.756 2.736 1.00 84.38 73 ILE A C 1
ATOM 559 O O . ILE A 1 73 ? 5.304 6.956 3.659 1.00 84.38 73 ILE A O 1
ATOM 563 N N . VAL A 1 74 ? 5.697 7.624 1.539 1.00 85.75 74 VAL A N 1
ATOM 564 C CA . VAL A 1 74 ? 6.646 6.565 1.194 1.00 85.75 74 VAL A CA 1
ATOM 565 C C . VAL A 1 74 ? 8.009 7.166 0.847 1.00 85.75 74 VAL A C 1
ATOM 567 O O . VAL A 1 74 ? 8.071 8.278 0.316 1.00 85.75 74 VAL A O 1
ATOM 570 N N . PRO A 1 75 ? 9.112 6.448 1.118 1.00 88.38 75 PRO A N 1
ATOM 571 C CA . PRO A 1 75 ? 10.412 6.797 0.564 1.00 88.38 75 PRO A CA 1
ATOM 572 C C . PRO A 1 75 ? 10.348 6.894 -0.962 1.00 88.38 75 PRO A C 1
ATOM 574 O O . PRO A 1 75 ? 9.864 5.971 -1.617 1.00 88.38 75 PRO A O 1
ATOM 577 N N . SER A 1 76 ? 10.892 7.970 -1.522 1.00 88.25 76 SER A N 1
ATOM 578 C CA . SER A 1 76 ? 10.983 8.202 -2.972 1.00 88.25 76 SER A CA 1
ATOM 579 C C . SER A 1 76 ? 11.672 7.063 -3.727 1.00 88.25 76 SER A C 1
ATOM 581 O O . SER A 1 76 ? 11.278 6.752 -4.844 1.00 88.25 76 SER A O 1
ATOM 583 N N . ARG A 1 77 ? 12.614 6.353 -3.089 1.00 88.56 77 ARG A N 1
ATOM 584 C CA . ARG A 1 77 ? 13.251 5.154 -3.661 1.00 88.56 77 ARG A CA 1
ATOM 585 C C . ARG A 1 77 ? 12.278 4.036 -4.047 1.00 88.56 77 ARG A C 1
ATOM 587 O O . ARG A 1 77 ? 12.640 3.195 -4.853 1.00 88.56 77 ARG A O 1
ATOM 594 N N . TYR A 1 78 ? 11.062 4.005 -3.493 1.00 88.31 78 TYR A N 1
ATOM 595 C CA . TYR A 1 78 ? 10.022 3.047 -3.894 1.00 88.31 78 TYR A CA 1
ATOM 596 C C . TYR A 1 78 ? 9.205 3.499 -5.111 1.00 88.31 78 TYR A C 1
ATOM 598 O O . TYR A 1 78 ? 8.215 2.859 -5.447 1.00 88.31 78 TYR A O 1
ATOM 606 N N . LEU A 1 79 ? 9.595 4.587 -5.778 1.00 84.44 79 LEU A N 1
ATOM 607 C CA . LEU A 1 79 ? 9.157 4.850 -7.150 1.00 84.44 79 LEU A CA 1
ATOM 608 C C . LEU A 1 79 ? 9.920 3.991 -8.163 1.00 84.44 79 LEU A C 1
ATOM 610 O O . LEU A 1 79 ? 9.439 3.771 -9.270 1.00 84.44 79 LEU A O 1
ATOM 614 N N . GLU A 1 80 ? 11.090 3.491 -7.775 1.00 89.56 80 GLU A N 1
ATOM 615 C CA . GLU A 1 80 ? 11.985 2.736 -8.638 1.00 89.56 80 GLU A CA 1
ATOM 616 C C . GLU A 1 80 ? 12.143 1.301 -8.143 1.00 89.56 80 GLU A C 1
ATOM 618 O O . GLU A 1 80 ? 12.049 1.001 -6.949 1.00 89.56 80 GLU A O 1
ATOM 623 N N . GLU A 1 81 ? 12.460 0.399 -9.070 1.00 93.44 81 GLU A N 1
ATOM 624 C CA . GLU A 1 81 ? 12.674 -1.013 -8.761 1.00 93.44 81 GLU A CA 1
ATOM 625 C C . GLU A 1 81 ? 13.818 -1.208 -7.755 1.00 93.44 81 GLU A C 1
ATOM 627 O O . GLU A 1 81 ? 13.763 -2.097 -6.898 1.00 93.44 81 GLU A O 1
ATOM 632 N N . GLN A 1 82 ? 14.836 -0.342 -7.815 1.00 94.94 82 GLN A N 1
ATOM 633 C CA . GLN A 1 82 ? 15.994 -0.411 -6.934 1.00 94.94 82 GLN A CA 1
ATOM 634 C C . GLN A 1 82 ? 15.596 -0.346 -5.454 1.00 94.94 82 GLN A C 1
ATOM 636 O O . GLN A 1 82 ? 16.086 -1.152 -4.665 1.00 94.94 82 GLN A O 1
ATOM 641 N N . GLY A 1 83 ? 14.637 0.504 -5.069 1.00 94.06 83 GLY A N 1
ATOM 642 C CA . GLY A 1 83 ? 14.184 0.563 -3.677 1.00 94.06 83 GLY A CA 1
ATOM 643 C C . GLY A 1 83 ? 13.582 -0.758 -3.194 1.00 94.06 83 GLY A C 1
ATOM 644 O O . GLY A 1 83 ? 13.786 -1.158 -2.046 1.00 94.06 83 GLY A O 1
ATOM 645 N N . TYR A 1 84 ? 12.890 -1.485 -4.071 1.00 95.38 84 TYR A N 1
ATOM 646 C CA . TYR A 1 84 ? 12.345 -2.802 -3.750 1.00 95.38 84 TYR A CA 1
ATOM 647 C C . TYR A 1 84 ? 13.420 -3.895 -3.705 1.00 95.38 84 TYR A C 1
ATOM 649 O O . TYR A 1 84 ? 13.332 -4.793 -2.860 1.00 95.38 84 TYR A O 1
ATOM 657 N N . ARG A 1 85 ? 14.459 -3.813 -4.552 1.00 96.69 85 ARG A N 1
ATOM 658 C CA . ARG A 1 85 ? 15.657 -4.674 -4.457 1.00 96.69 85 ARG A CA 1
ATOM 659 C C . ARG A 1 85 ? 16.349 -4.484 -3.111 1.00 96.69 85 ARG A C 1
ATOM 661 O O . ARG A 1 85 ? 16.608 -5.469 -2.420 1.00 96.69 85 ARG A O 1
ATOM 668 N N . ASP A 1 86 ? 16.549 -3.238 -2.699 1.00 96.56 86 ASP A N 1
ATOM 669 C CA . ASP A 1 86 ? 17.164 -2.911 -1.414 1.00 96.56 86 ASP A CA 1
ATOM 670 C C . ASP A 1 86 ? 16.336 -3.464 -0.247 1.00 96.56 86 ASP A C 1
ATOM 672 O O . ASP A 1 86 ? 16.875 -4.091 0.668 1.00 96.56 86 ASP A O 1
ATOM 676 N N . LEU A 1 87 ? 15.005 -3.313 -0.293 1.00 97.00 87 LEU A N 1
ATOM 677 C CA . LEU A 1 87 ? 14.114 -3.858 0.734 1.00 97.00 87 LEU A CA 1
ATOM 678 C C . LEU A 1 87 ? 14.138 -5.394 0.776 1.00 97.00 87 LEU A C 1
ATOM 680 O O . LEU A 1 87 ? 14.048 -5.975 1.857 1.00 97.00 87 LEU A O 1
ATOM 684 N N . GLN A 1 88 ? 14.279 -6.071 -0.366 1.00 97.62 88 GLN A N 1
ATOM 685 C CA . GLN A 1 88 ? 14.418 -7.530 -0.419 1.00 97.62 88 GLN A CA 1
ATOM 686 C C . GLN A 1 88 ? 15.688 -8.020 0.287 1.00 97.62 88 GLN A C 1
ATOM 688 O O . GLN A 1 88 ? 15.649 -9.069 0.948 1.00 97.62 88 GLN A O 1
ATOM 693 N N . VAL A 1 89 ? 16.792 -7.283 0.141 1.00 97.75 89 VAL A N 1
ATOM 694 C CA . VAL A 1 89 ? 18.062 -7.563 0.823 1.00 97.75 89 VAL A CA 1
ATOM 695 C C . VAL A 1 89 ? 17.925 -7.272 2.316 1.00 97.75 89 VAL A C 1
ATOM 697 O O . VAL A 1 89 ? 18.198 -8.144 3.136 1.00 97.75 89 VAL A O 1
ATOM 700 N N . ALA A 1 90 ? 17.412 -6.091 2.670 1.00 97.50 90 ALA A N 1
ATOM 701 C CA . ALA A 1 90 ? 17.254 -5.651 4.056 1.00 97.50 90 ALA A CA 1
ATOM 702 C C . ALA A 1 90 ? 16.161 -6.409 4.837 1.00 97.50 90 ALA A C 1
ATOM 704 O O . ALA A 1 90 ? 16.131 -6.355 6.066 1.00 97.50 90 ALA A O 1
ATOM 705 N N . LYS A 1 91 ? 15.239 -7.089 4.141 1.00 98.00 91 LYS A N 1
ATOM 706 C CA . LYS A 1 91 ? 14.009 -7.744 4.640 1.00 98.00 91 LYS A CA 1
ATOM 707 C C . LYS A 1 91 ? 12.974 -6.811 5.256 1.00 98.00 91 LYS A C 1
ATOM 709 O O . LYS A 1 91 ? 11.777 -7.051 5.103 1.00 98.00 91 LYS A O 1
ATOM 714 N N . SER A 1 92 ? 13.392 -5.749 5.931 1.00 96.88 92 SER A N 1
ATOM 715 C CA . SER A 1 92 ? 12.493 -4.757 6.498 1.00 96.88 92 SER A CA 1
ATOM 716 C C . SER A 1 92 ? 13.136 -3.380 6.587 1.00 96.88 92 SER A C 1
ATOM 718 O O . SER A 1 92 ? 14.353 -3.247 6.660 1.00 96.88 92 SER A O 1
ATOM 720 N N . LEU A 1 93 ? 12.292 -2.355 6.605 1.00 95.38 93 LEU A N 1
ATOM 721 C CA . LEU A 1 93 ? 12.673 -0.964 6.774 1.00 95.38 93 LEU A CA 1
ATOM 722 C C . LEU A 1 93 ? 11.636 -0.273 7.654 1.00 95.38 93 LEU A C 1
ATOM 724 O O . LEU A 1 93 ? 10.452 -0.267 7.324 1.00 95.38 93 LEU A O 1
ATOM 728 N N . ASN A 1 94 ? 12.079 0.381 8.722 1.00 94.75 94 ASN A N 1
ATOM 729 C CA . ASN A 1 94 ? 11.242 1.345 9.428 1.00 94.75 94 ASN A CA 1
ATOM 730 C C . ASN A 1 94 ? 11.415 2.716 8.775 1.00 94.75 94 ASN A C 1
ATOM 732 O O . ASN A 1 94 ? 12.538 3.192 8.631 1.00 94.75 94 ASN A O 1
ATOM 736 N N . PHE A 1 95 ? 10.312 3.347 8.387 1.00 90.50 95 PHE A N 1
ATOM 737 C CA . PHE A 1 95 ? 10.322 4.684 7.813 1.00 90.50 95 PHE A CA 1
ATOM 738 C C . PHE A 1 95 ? 9.135 5.486 8.336 1.00 90.50 95 PHE A C 1
ATOM 740 O O . PHE A 1 95 ? 7.983 5.068 8.196 1.00 90.50 95 PHE A O 1
ATOM 747 N N . ARG A 1 96 ? 9.421 6.639 8.955 1.00 88.56 96 ARG A N 1
ATOM 748 C CA . ARG A 1 96 ? 8.430 7.455 9.671 1.00 88.56 96 ARG A CA 1
ATOM 749 C C . ARG A 1 96 ? 7.568 6.588 10.591 1.00 88.56 96 ARG A C 1
ATOM 751 O O . ARG A 1 96 ? 8.099 5.972 11.515 1.00 88.56 96 ARG A O 1
ATOM 758 N N . ASP A 1 97 ? 6.268 6.509 10.323 1.00 86.69 97 ASP A N 1
ATOM 759 C CA . ASP A 1 97 ? 5.274 5.804 11.128 1.00 86.69 97 ASP A CA 1
ATOM 760 C C . ASP A 1 97 ? 4.805 4.493 10.506 1.00 86.69 97 ASP A C 1
ATOM 762 O O . ASP A 1 97 ? 3.724 4.009 10.835 1.00 86.69 97 ASP A O 1
ATOM 766 N N . ALA A 1 98 ? 5.621 3.887 9.644 1.00 90.12 98 ALA A N 1
ATOM 767 C CA . ALA A 1 98 ? 5.354 2.573 9.086 1.00 90.12 98 ALA A CA 1
ATOM 768 C C . ALA A 1 98 ? 6.613 1.701 9.022 1.00 90.12 98 ALA A C 1
ATOM 770 O O . ALA A 1 98 ? 7.739 2.176 8.867 1.00 90.12 98 ALA A O 1
ATOM 771 N N . ARG A 1 99 ? 6.403 0.393 9.123 1.00 94.62 99 ARG A N 1
ATOM 772 C CA . ARG A 1 99 ? 7.389 -0.633 8.817 1.00 94.62 99 ARG A CA 1
ATOM 773 C C . ARG A 1 99 ? 7.030 -1.273 7.487 1.00 94.62 99 ARG A C 1
ATOM 775 O O . ARG A 1 99 ? 5.940 -1.810 7.326 1.00 94.62 99 ARG A O 1
ATOM 782 N N . PHE A 1 100 ? 7.973 -1.255 6.565 1.00 94.69 100 PHE A N 1
ATOM 783 C CA . PHE A 1 100 ? 7.922 -1.965 5.299 1.00 94.69 100 PHE A CA 1
ATOM 784 C C . PHE A 1 100 ? 8.625 -3.304 5.490 1.00 94.69 100 PHE A C 1
ATOM 786 O O . PHE A 1 100 ? 9.677 -3.374 6.121 1.00 94.69 100 PHE A O 1
ATOM 793 N N . THR A 1 101 ? 8.043 -4.391 5.007 1.00 97.38 101 THR A N 1
ATOM 794 C CA . THR A 1 101 ? 8.606 -5.738 5.129 1.00 97.38 101 THR A CA 1
ATOM 795 C C . THR A 1 101 ? 8.474 -6.447 3.799 1.00 97.38 101 THR A C 1
ATOM 797 O O . THR A 1 101 ? 7.366 -6.633 3.298 1.00 97.38 101 THR A O 1
ATOM 800 N N . PHE A 1 102 ? 9.602 -6.849 3.225 1.00 97.94 102 PHE A N 1
ATOM 801 C CA . PHE A 1 102 ? 9.595 -7.720 2.064 1.00 97.94 102 PHE A CA 1
ATOM 802 C C . PHE A 1 102 ? 9.078 -9.096 2.484 1.00 97.94 102 PHE A C 1
ATOM 804 O O . PHE A 1 102 ? 9.615 -9.709 3.407 1.00 97.94 102 PHE A O 1
ATOM 811 N N . LEU A 1 103 ? 8.030 -9.574 1.817 1.00 97.12 103 LEU A N 1
ATOM 812 C CA . LEU A 1 103 ? 7.476 -10.898 2.072 1.00 97.12 103 LEU A CA 1
ATOM 813 C C . LEU A 1 103 ? 8.152 -11.926 1.167 1.00 97.12 103 LEU A C 1
ATOM 815 O O . LEU A 1 103 ? 8.818 -12.839 1.647 1.00 97.12 103 LEU A O 1
ATOM 819 N N . ASN A 1 104 ? 7.983 -11.770 -0.142 1.00 97.94 104 ASN A N 1
ATOM 820 C CA . ASN A 1 104 ? 8.477 -12.690 -1.157 1.00 97.94 104 ASN A CA 1
ATOM 821 C C . ASN A 1 104 ? 8.342 -12.077 -2.559 1.00 97.94 104 ASN A C 1
ATOM 823 O O . ASN A 1 104 ? 7.746 -11.013 -2.736 1.00 97.94 104 ASN A O 1
ATOM 827 N N . ARG A 1 105 ? 8.883 -12.775 -3.560 1.00 97.56 105 ARG A N 1
ATOM 828 C CA . ARG A 1 105 ? 8.545 -12.556 -4.969 1.00 97.56 105 ARG A CA 1
ATOM 829 C C . ARG A 1 105 ? 7.300 -13.362 -5.334 1.00 97.56 105 ARG A C 1
ATOM 831 O O . ARG A 1 105 ? 7.105 -14.455 -4.797 1.00 97.56 105 ARG A O 1
ATOM 838 N N . VAL A 1 106 ? 6.453 -12.823 -6.203 1.00 96.25 106 VAL A N 1
ATOM 839 C CA . VAL A 1 106 ? 5.208 -13.457 -6.657 1.00 96.25 106 VAL A CA 1
ATOM 840 C C . VAL A 1 106 ? 4.987 -13.224 -8.148 1.00 96.25 106 VAL A C 1
ATOM 842 O O . VAL A 1 106 ? 5.374 -12.190 -8.677 1.00 96.25 106 VAL A O 1
ATOM 845 N N . ASN A 1 107 ? 4.319 -14.165 -8.812 1.00 95.44 107 ASN A N 1
ATOM 846 C CA . ASN A 1 107 ? 3.837 -13.984 -10.181 1.00 95.44 107 ASN A CA 1
ATOM 847 C C . ASN A 1 107 ? 2.338 -13.671 -10.124 1.00 95.44 107 ASN A C 1
ATOM 849 O O . ASN A 1 107 ? 1.591 -14.409 -9.479 1.00 95.44 107 ASN A O 1
ATOM 853 N N . VAL A 1 108 ? 1.885 -12.595 -10.770 1.00 87.69 108 VAL A N 1
ATOM 854 C CA . VAL A 1 108 ? 0.476 -12.177 -10.745 1.00 87.69 108 VAL A CA 1
ATOM 855 C C . VAL A 1 108 ? 0.040 -11.604 -12.089 1.00 87.69 108 VAL A C 1
ATOM 857 O O . VAL A 1 108 ? 0.680 -10.706 -12.610 1.00 87.69 108 VAL A O 1
ATOM 860 N N . ALA A 1 109 ? -1.061 -12.115 -12.650 1.00 85.38 109 ALA A N 1
ATOM 861 C CA . ALA A 1 109 ? -1.729 -11.567 -13.841 1.00 85.38 109 ALA A CA 1
ATOM 862 C C . ALA A 1 109 ? -0.800 -11.165 -15.011 1.00 85.38 109 ALA A C 1
ATOM 864 O O . ALA A 1 109 ? -0.993 -10.127 -15.634 1.00 85.38 109 ALA A O 1
ATOM 865 N N . GLY A 1 110 ? 0.205 -11.994 -15.308 1.00 88.44 110 GLY A N 1
ATOM 866 C CA . GLY A 1 110 ? 1.170 -11.751 -16.389 1.00 88.44 110 GLY A CA 1
ATOM 867 C C . GLY A 1 110 ? 2.426 -10.977 -15.977 1.00 88.44 110 GLY A C 1
ATOM 868 O O . GLY A 1 110 ? 3.365 -10.908 -16.760 1.00 88.44 110 GLY A O 1
ATOM 869 N N . TYR A 1 111 ? 2.487 -10.467 -14.747 1.00 91.19 111 TYR A N 1
ATOM 870 C CA . TYR A 1 111 ? 3.683 -9.877 -14.151 1.00 91.19 111 TYR A CA 1
ATOM 871 C C . TYR A 1 111 ? 4.479 -10.950 -13.408 1.00 91.19 111 TYR A C 1
ATOM 873 O O . TYR A 1 111 ? 3.977 -11.567 -12.461 1.00 91.19 111 TYR A O 1
ATOM 881 N N . TYR A 1 112 ? 5.713 -11.188 -13.846 1.00 95.12 112 TYR A N 1
ATOM 882 C CA . TYR A 1 112 ? 6.606 -12.194 -13.276 1.00 95.12 112 TYR A CA 1
ATOM 883 C C . TYR A 1 112 ? 7.607 -11.548 -12.320 1.00 95.12 112 TYR A C 1
ATOM 885 O O . TYR A 1 112 ? 8.025 -10.420 -12.526 1.00 95.12 112 TYR A O 1
ATOM 893 N N . ASP A 1 113 ? 8.003 -12.267 -11.271 1.00 95.69 113 ASP A N 1
ATOM 894 C CA . ASP A 1 113 ? 8.977 -11.780 -10.284 1.00 95.69 113 ASP A CA 1
ATOM 895 C C . ASP A 1 113 ? 8.575 -10.445 -9.610 1.00 95.69 113 ASP A C 1
ATOM 897 O O . ASP A 1 113 ? 9.411 -9.626 -9.232 1.00 95.69 113 ASP A O 1
ATOM 901 N N . ALA A 1 114 ? 7.278 -10.214 -9.402 1.00 96.31 114 ALA A N 1
ATOM 902 C CA . ALA A 1 114 ? 6.780 -9.022 -8.722 1.00 96.31 114 ALA A CA 1
ATOM 903 C C . ALA A 1 114 ? 7.121 -9.040 -7.220 1.00 96.31 114 ALA A C 1
ATOM 905 O O . ALA A 1 114 ? 7.173 -10.089 -6.573 1.00 96.31 114 ALA A O 1
ATOM 906 N N . TYR A 1 115 ? 7.319 -7.868 -6.625 1.00 97.12 115 TYR A N 1
ATOM 907 C CA . TYR A 1 115 ? 7.686 -7.717 -5.220 1.00 97.12 115 TYR A CA 1
ATOM 908 C C . TYR A 1 115 ? 6.445 -7.648 -4.346 1.00 97.12 115 TYR A C 1
ATOM 910 O O . TYR A 1 115 ? 5.658 -6.710 -4.456 1.00 97.12 115 TYR A O 1
ATOM 918 N N . ARG A 1 116 ? 6.298 -8.585 -3.409 1.00 96.06 116 ARG A N 1
ATOM 919 C CA . ARG A 1 116 ? 5.232 -8.542 -2.411 1.00 96.06 116 ARG A CA 1
ATOM 920 C C . ARG A 1 116 ? 5.751 -7.936 -1.111 1.00 96.06 116 ARG A C 1
ATOM 922 O O . ARG A 1 116 ? 6.622 -8.506 -0.452 1.00 96.06 116 ARG A O 1
ATOM 929 N N . VAL A 1 117 ? 5.201 -6.789 -0.727 1.00 94.88 117 VAL A N 1
ATOM 930 C CA . VAL A 1 117 ? 5.650 -5.999 0.427 1.00 94.88 117 VAL A CA 1
ATOM 931 C C . VAL A 1 117 ? 4.490 -5.762 1.384 1.00 94.88 117 VAL A C 1
ATOM 933 O O . VAL A 1 117 ? 3.405 -5.368 0.971 1.00 94.88 117 VAL A O 1
ATOM 936 N N . ARG A 1 118 ? 4.719 -5.975 2.680 1.00 93.88 118 ARG A N 1
ATOM 937 C CA . ARG A 1 118 ? 3.793 -5.599 3.750 1.00 93.88 118 ARG A CA 1
ATOM 938 C C . ARG A 1 118 ? 4.154 -4.231 4.312 1.00 93.88 118 ARG A C 1
ATOM 940 O O . ARG A 1 118 ? 5.326 -3.951 4.542 1.00 93.88 118 ARG A O 1
ATOM 947 N N . ILE A 1 119 ? 3.140 -3.422 4.578 1.00 91.25 119 ILE A N 1
ATOM 948 C CA . ILE A 1 119 ? 3.235 -2.134 5.253 1.00 91.25 119 ILE A CA 1
ATOM 949 C C . ILE A 1 119 ? 2.450 -2.238 6.560 1.00 91.25 119 ILE A C 1
ATOM 951 O O . ILE A 1 119 ? 1.230 -2.422 6.552 1.00 91.25 119 ILE A O 1
ATOM 955 N N . ASP A 1 120 ? 3.161 -2.116 7.675 1.00 91.25 120 ASP A N 1
ATOM 956 C CA . ASP A 1 120 ? 2.606 -2.112 9.023 1.00 91.25 120 ASP A CA 1
ATOM 957 C C . ASP A 1 120 ? 2.761 -0.705 9.630 1.00 91.25 120 ASP A C 1
ATOM 959 O O . ASP A 1 120 ? 3.869 -0.327 10.021 1.00 91.25 120 ASP A O 1
ATOM 963 N N . PRO A 1 121 ? 1.699 0.108 9.741 1.00 88.00 121 PRO A N 1
ATOM 964 C CA . PRO A 1 121 ? 1.767 1.381 10.442 1.00 88.00 121 PRO A CA 1
ATOM 965 C C . PRO A 1 121 ? 2.042 1.169 11.939 1.00 88.00 121 PRO A C 1
ATOM 967 O O . PRO A 1 121 ? 1.493 0.261 12.570 1.00 88.00 121 PRO A O 1
ATOM 970 N N . LYS A 1 122 ? 2.793 2.083 12.562 1.00 88.88 122 LYS A N 1
ATOM 971 C CA . LYS A 1 122 ? 3.006 2.127 14.019 1.00 88.88 122 LYS A CA 1
ATOM 972 C C . LYS A 1 122 ? 1.694 2.199 14.798 1.00 88.88 122 LYS A C 1
ATOM 974 O O . LYS A 1 122 ? 1.611 1.661 15.897 1.00 88.88 122 LYS A O 1
ATOM 979 N N . SER A 1 123 ? 0.664 2.823 14.219 1.00 85.44 123 SER A N 1
ATOM 980 C CA . SER A 1 123 ? -0.674 2.912 14.817 1.00 85.44 123 SER A CA 1
ATOM 981 C C . SER A 1 123 ? -1.368 1.555 14.966 1.00 85.44 123 SER A C 1
ATOM 983 O O . SER A 1 123 ? -2.323 1.455 15.731 1.00 85.44 123 SER A O 1
ATOM 985 N N . ARG A 1 124 ? -0.929 0.528 14.216 1.00 85.12 124 ARG A N 1
ATOM 986 C CA . ARG A 1 124 ? -1.528 -0.819 14.150 1.00 85.12 124 ARG A CA 1
ATOM 987 C C . ARG A 1 124 ? -3.023 -0.831 13.805 1.00 85.12 124 ARG A C 1
ATOM 989 O O . ARG A 1 124 ? -3.701 -1.831 14.019 1.00 85.12 124 ARG A O 1
ATOM 996 N N . LYS A 1 125 ? -3.555 0.273 13.268 1.00 81.50 125 LYS A N 1
ATOM 997 C CA . LYS A 1 125 ? -4.977 0.396 12.905 1.00 81.50 125 LYS A CA 1
ATOM 998 C C . LYS A 1 125 ? -5.316 -0.349 11.619 1.00 81.50 125 LYS A C 1
ATOM 1000 O O . LYS A 1 125 ? -6.443 -0.806 11.448 1.00 81.50 125 LYS A O 1
ATOM 1005 N N . TRP A 1 126 ? -4.341 -0.487 10.735 1.00 81.19 126 TRP A N 1
ATOM 1006 C CA . TRP A 1 126 ? -4.454 -1.172 9.456 1.00 81.19 126 TRP A CA 1
ATOM 1007 C C . TRP A 1 126 ? -3.142 -1.888 9.142 1.00 81.19 126 TRP A C 1
ATOM 1009 O O . TRP A 1 126 ? -2.148 -1.653 9.818 1.00 81.19 126 TRP A O 1
ATOM 1019 N N . THR A 1 127 ? -3.144 -2.754 8.141 1.00 86.06 127 THR A N 1
ATOM 1020 C CA . THR A 1 127 ? -1.962 -3.289 7.459 1.00 86.06 127 THR A CA 1
ATOM 1021 C C . THR A 1 127 ? -2.255 -3.314 5.971 1.00 86.06 127 THR A C 1
ATOM 1023 O O . THR A 1 127 ? -3.414 -3.438 5.575 1.00 86.06 127 THR A O 1
ATOM 1026 N N . ALA A 1 128 ? -1.234 -3.155 5.137 1.00 85.25 128 ALA A N 1
ATOM 1027 C CA . ALA A 1 128 ? -1.382 -3.307 3.696 1.00 85.25 128 ALA A CA 1
ATOM 1028 C C . ALA A 1 128 ? -0.391 -4.333 3.164 1.00 85.25 128 ALA A C 1
ATOM 1030 O O . ALA A 1 128 ? 0.732 -4.423 3.652 1.00 85.25 128 ALA A O 1
ATOM 1031 N N . VAL A 1 129 ? -0.789 -5.089 2.150 1.00 89.81 129 VAL A N 1
ATOM 1032 C CA . VAL A 1 129 ? 0.124 -5.858 1.310 1.00 89.81 129 VAL A CA 1
ATOM 1033 C C . VAL A 1 129 ? 0.027 -5.302 -0.097 1.00 89.81 129 VAL A C 1
ATOM 1035 O O . VAL A 1 129 ? -1.043 -5.308 -0.696 1.00 89.81 129 VAL A O 1
ATOM 1038 N N . ILE A 1 130 ? 1.144 -4.802 -0.608 1.00 89.50 130 ILE A N 1
ATOM 1039 C CA . ILE A 1 130 ? 1.259 -4.293 -1.969 1.00 89.50 130 ILE A CA 1
ATOM 1040 C C . ILE A 1 130 ? 2.042 -5.285 -2.823 1.00 89.50 130 ILE A C 1
ATOM 1042 O O . ILE A 1 130 ? 2.971 -5.937 -2.336 1.00 89.50 130 ILE A O 1
ATOM 1046 N N . ILE A 1 131 ? 1.665 -5.392 -4.093 1.00 91.56 131 ILE A N 1
ATOM 1047 C CA . ILE A 1 131 ? 2.465 -6.073 -5.111 1.00 91.56 131 ILE A CA 1
ATOM 1048 C C . ILE A 1 131 ? 2.983 -5.012 -6.075 1.00 91.56 131 ILE A C 1
ATOM 1050 O O . ILE A 1 131 ? 2.178 -4.303 -6.673 1.00 91.56 131 ILE A O 1
ATOM 1054 N N . TYR A 1 132 ? 4.303 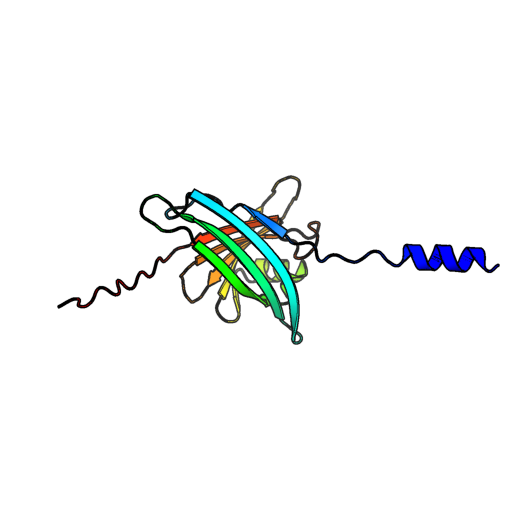-4.896 -6.203 1.00 92.69 132 TYR A N 1
ATOM 1055 C CA . TYR A 1 132 ? 4.971 -3.962 -7.108 1.00 92.69 132 TYR A CA 1
ATOM 1056 C C . TYR A 1 132 ? 5.616 -4.691 -8.291 1.00 92.69 132 TYR A C 1
ATOM 1058 O O . TYR A 1 132 ? 6.236 -5.740 -8.101 1.00 92.69 132 TYR A O 1
ATOM 1066 N N . HIS A 1 133 ? 5.518 -4.111 -9.486 1.00 93.69 133 HIS A N 1
ATOM 1067 C CA . HIS A 1 133 ? 6.245 -4.546 -10.674 1.00 93.69 133 HIS A CA 1
ATOM 1068 C C . HIS A 1 133 ? 6.650 -3.327 -11.528 1.00 93.69 133 HIS A C 1
ATOM 1070 O O . HIS A 1 133 ? 5.817 -2.436 -11.711 1.00 93.69 133 HIS A O 1
ATOM 1076 N N . PRO A 1 134 ? 7.883 -3.271 -12.072 1.00 92.19 134 PRO A N 1
ATOM 1077 C CA . PRO A 1 134 ? 8.371 -2.114 -12.834 1.00 92.19 134 PRO A CA 1
ATOM 1078 C C . PRO A 1 134 ? 7.567 -1.829 -14.112 1.00 92.19 134 PRO A C 1
ATOM 1080 O O . PRO A 1 134 ? 7.367 -0.671 -14.458 1.00 92.19 134 PRO A O 1
ATOM 1083 N N . ASP A 1 135 ? 7.036 -2.863 -14.772 1.00 90.12 135 ASP A N 1
ATOM 1084 C CA . ASP A 1 135 ? 6.226 -2.698 -15.996 1.00 90.12 135 ASP A CA 1
ATOM 1085 C C . ASP A 1 135 ? 4.817 -2.126 -15.748 1.00 90.12 135 ASP A C 1
ATOM 1087 O O . ASP A 1 135 ? 4.041 -1.935 -16.688 1.00 90.12 135 ASP A O 1
ATOM 1091 N N . ILE A 1 136 ? 4.441 -1.880 -14.490 1.00 84.75 136 ILE A N 1
ATOM 1092 C CA . ILE A 1 136 ? 3.151 -1.278 -14.157 1.00 84.75 136 ILE A CA 1
ATOM 1093 C C . ILE A 1 136 ? 3.311 0.245 -14.152 1.00 84.75 136 ILE A C 1
ATOM 1095 O O . ILE A 1 136 ? 4.171 0.770 -13.447 1.00 84.75 136 ILE A O 1
ATOM 1099 N N . PRO A 1 137 ? 2.479 0.989 -14.900 1.00 80.12 137 PRO A N 1
ATOM 1100 C CA . PRO A 1 137 ? 2.609 2.437 -14.989 1.00 80.12 137 PRO A CA 1
ATOM 1101 C C . PRO A 1 137 ? 2.366 3.139 -13.641 1.00 80.12 137 PRO A C 1
ATOM 1103 O O . PRO A 1 137 ? 1.689 2.628 -12.745 1.00 80.12 137 PRO A O 1
ATOM 1106 N N . GLY A 1 138 ? 2.881 4.364 -13.512 1.00 78.56 138 GLY A N 1
ATOM 1107 C CA . GLY A 1 138 ? 2.724 5.181 -12.307 1.00 78.56 138 GLY A CA 1
ATOM 1108 C C . GLY A 1 138 ? 3.661 4.732 -11.185 1.00 78.56 138 GLY A C 1
ATOM 1109 O O . GLY A 1 138 ? 4.870 4.715 -11.366 1.00 78.56 138 GLY A O 1
ATOM 1110 N N . VAL A 1 139 ? 3.109 4.386 -10.018 1.00 78.12 139 VAL A N 1
ATOM 1111 C CA . VAL A 1 139 ? 3.890 3.938 -8.843 1.00 78.12 139 VAL A CA 1
ATOM 1112 C C . VAL A 1 139 ? 4.246 2.443 -8.877 1.00 78.12 139 VAL A C 1
ATOM 1114 O O . VAL A 1 139 ? 4.760 1.906 -7.900 1.00 78.12 139 VAL A O 1
ATOM 1117 N N . GLY A 1 140 ? 3.924 1.742 -9.968 1.00 82.31 140 GLY A N 1
ATOM 1118 C CA . GLY A 1 140 ? 4.242 0.324 -10.154 1.00 82.31 140 GLY A CA 1
ATOM 1119 C C . GLY A 1 140 ? 3.422 -0.655 -9.310 1.00 82.31 140 GLY A C 1
ATOM 1120 O O . GLY A 1 140 ? 3.754 -1.835 -9.247 1.00 82.31 140 GLY A O 1
ATOM 1121 N N . TRP A 1 141 ? 2.368 -0.206 -8.620 1.00 85.50 141 TRP A N 1
ATOM 1122 C CA . TRP A 1 141 ? 1.567 -1.071 -7.745 1.00 85.50 141 TRP A CA 1
ATOM 1123 C C . TRP A 1 141 ? 0.481 -1.798 -8.548 1.00 85.50 141 TRP A C 1
ATOM 1125 O O . TRP A 1 141 ? -0.412 -1.179 -9.113 1.00 85.50 141 TRP A O 1
ATOM 1135 N N . TYR A 1 142 ? 0.519 -3.128 -8.567 1.00 78.81 142 TYR A N 1
ATOM 1136 C CA . TYR A 1 142 ? -0.512 -3.963 -9.188 1.00 78.81 142 TYR A CA 1
ATOM 1137 C C . TYR A 1 142 ? -1.779 -4.034 -8.330 1.00 78.81 142 TYR A C 1
ATOM 1139 O O . TYR A 1 142 ? -2.901 -3.795 -8.778 1.00 78.81 142 TYR A O 1
ATOM 1147 N N . SER A 1 143 ? -1.591 -4.376 -7.059 1.00 76.00 143 SER A N 1
ATOM 1148 C CA . SER A 1 143 ? -2.668 -4.616 -6.108 1.00 76.00 143 SER A CA 1
ATOM 1149 C C . SER A 1 143 ? -2.274 -4.123 -4.729 1.00 76.00 143 SER A C 1
ATOM 1151 O O . SER A 1 143 ? -1.118 -4.261 -4.324 1.00 76.00 143 SER A O 1
ATOM 1153 N N . SER A 1 144 ? -3.258 -3.624 -3.987 1.00 71.75 144 SER A N 1
ATOM 1154 C CA . SER A 1 144 ? -3.136 -3.324 -2.565 1.00 71.75 144 SER A CA 1
ATOM 1155 C C . SER A 1 144 ? -4.231 -4.053 -1.788 1.00 71.75 144 SER A C 1
ATOM 1157 O O . SER A 1 144 ? -5.422 -3.811 -1.959 1.00 71.75 144 SER A O 1
ATOM 1159 N N . GLU A 1 145 ? -3.821 -4.972 -0.921 1.00 76.75 145 GLU A N 1
ATOM 1160 C CA . GLU A 1 145 ? -4.695 -5.628 0.044 1.00 76.75 145 GLU A CA 1
ATOM 1161 C C . GLU A 1 145 ? -4.595 -4.867 1.361 1.00 76.75 145 GLU A C 1
ATOM 1163 O O . GLU A 1 145 ? -3.588 -4.979 2.058 1.00 76.75 145 GLU A O 1
ATOM 1168 N N . ILE A 1 146 ? -5.611 -4.083 1.721 1.00 75.25 146 ILE A N 1
ATOM 1169 C CA . ILE A 1 146 ? -5.634 -3.383 3.010 1.00 75.25 146 ILE A CA 1
ATOM 1170 C C . ILE A 1 146 ? -6.512 -4.144 3.993 1.00 75.25 146 ILE A C 1
ATOM 1172 O O . ILE A 1 146 ? -7.703 -4.332 3.769 1.00 75.25 146 ILE A O 1
ATOM 1176 N N . THR A 1 147 ? -5.935 -4.522 5.129 1.00 74.06 147 THR A N 1
ATOM 1177 C CA . THR A 1 147 ? -6.663 -5.085 6.262 1.00 74.06 147 THR A CA 1
ATOM 1178 C C . THR A 1 147 ? -6.769 -4.051 7.375 1.00 74.06 147 THR A C 1
ATOM 1180 O O . THR A 1 147 ? -5.770 -3.665 7.972 1.00 74.06 147 THR A O 1
ATOM 1183 N N . ILE A 1 148 ? -7.984 -3.624 7.719 1.00 71.69 148 ILE A N 1
ATOM 1184 C CA . ILE A 1 148 ? -8.216 -2.837 8.940 1.00 71.69 148 ILE A CA 1
ATOM 1185 C C . ILE A 1 148 ? -8.196 -3.783 10.145 1.00 71.69 148 ILE A C 1
ATOM 1187 O O . ILE A 1 148 ? -8.971 -4.737 10.187 1.00 71.69 148 ILE A O 1
ATOM 1191 N N . LEU A 1 149 ? -7.315 -3.518 11.112 1.00 70.25 149 LEU A N 1
ATOM 1192 C CA . LEU A 1 149 ? -7.109 -4.350 12.302 1.00 70.25 149 LEU A CA 1
ATOM 1193 C C . LEU A 1 149 ? -7.838 -3.822 13.541 1.00 70.25 149 LEU A C 1
ATOM 1195 O O . LEU A 1 149 ? -8.252 -4.617 14.381 1.00 70.25 149 LEU A O 1
ATOM 1199 N N . SER A 1 150 ? -8.011 -2.503 13.663 1.00 62.62 150 SER A N 1
ATOM 1200 C CA . SER A 1 150 ? -8.686 -1.884 14.808 1.00 62.62 150 SER A CA 1
ATOM 1201 C C . SER A 1 150 ? -9.872 -1.034 14.352 1.00 62.62 150 SER A C 1
ATOM 1203 O O . SER A 1 150 ? -9.741 -0.085 13.579 1.00 62.62 150 SER A O 1
ATOM 1205 N N . ASN A 1 151 ? -11.043 -1.367 14.893 1.00 51.78 151 ASN A N 1
ATOM 1206 C CA . ASN A 1 151 ? -12.124 -0.419 15.103 1.00 51.78 151 ASN A CA 1
ATOM 1207 C C . ASN A 1 151 ? -11.958 0.116 16.524 1.00 51.78 151 ASN A C 1
ATOM 1209 O O . ASN A 1 151 ? -12.533 -0.438 17.456 1.00 51.78 151 ASN A O 1
ATOM 1213 N N . ASN A 1 152 ? -11.184 1.183 16.716 1.00 43.06 152 ASN A N 1
ATOM 1214 C CA . ASN A 1 152 ? -11.346 1.971 17.933 1.00 43.06 152 ASN A CA 1
ATOM 1215 C C . ASN A 1 152 ? -12.697 2.693 17.831 1.00 43.06 152 ASN A C 1
ATOM 1217 O O . ASN A 1 152 ? -12.753 3.871 17.492 1.00 43.06 152 ASN A O 1
ATOM 1221 N N . TYR A 1 153 ? -13.788 1.978 18.104 1.00 37.78 153 TYR A N 1
ATOM 1222 C CA . TYR A 1 153 ? -14.887 2.604 18.814 1.00 37.78 153 TYR A CA 1
ATOM 1223 C C . TYR A 1 153 ? -14.345 2.840 20.214 1.00 37.78 153 TYR A C 1
ATOM 1225 O O . TYR A 1 153 ? -14.322 1.939 21.048 1.00 37.78 153 TYR A O 1
ATOM 1233 N N . VAL A 1 154 ? -13.868 4.056 20.471 1.00 27.31 154 VAL A N 1
ATOM 1234 C CA . VAL A 1 154 ? -14.139 4.599 21.795 1.00 27.31 154 VAL A CA 1
ATOM 1235 C C . VAL A 1 154 ? -15.659 4.652 21.821 1.00 27.31 154 VA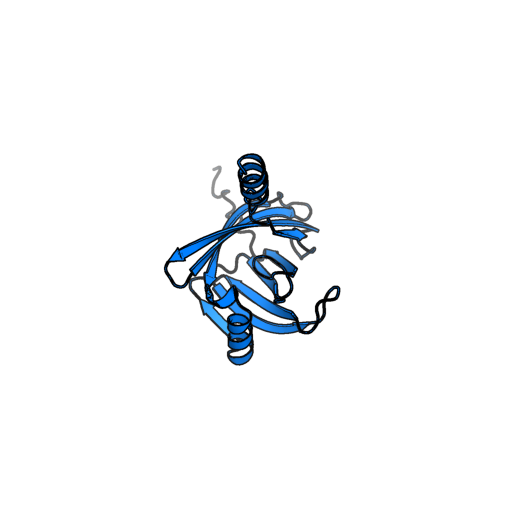L A C 1
ATOM 1237 O O . VAL A 1 154 ? -16.258 5.453 21.109 1.00 27.31 154 VAL A O 1
ATOM 1240 N N . LEU A 1 155 ? -16.283 3.704 22.518 1.00 27.72 155 LEU A N 1
ATOM 1241 C CA . LEU A 1 155 ? -17.651 3.860 22.979 1.00 27.72 155 LEU A CA 1
ATOM 1242 C C . LEU A 1 155 ? -17.651 5.164 23.778 1.00 27.72 155 LEU A C 1
ATOM 1244 O O . LEU A 1 155 ? -17.337 5.175 24.964 1.00 27.72 155 LEU A O 1
ATOM 1248 N N . SER A 1 156 ? -17.973 6.279 23.125 1.00 27.95 156 SER A N 1
ATOM 1249 C CA . SER A 1 156 ? -18.398 7.518 23.771 1.00 27.95 156 SER A CA 1
ATOM 1250 C C . SER A 1 156 ? -19.810 7.327 24.336 1.00 27.95 156 SER A C 1
ATOM 1252 O O . SER A 1 156 ? -20.724 8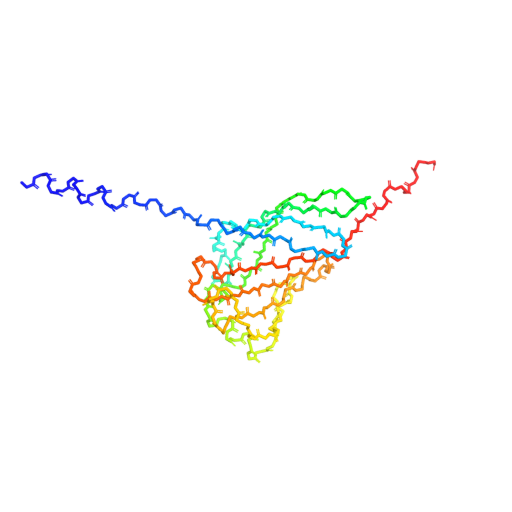.098 24.071 1.00 27.95 156 SER A O 1
ATOM 1254 N N . THR A 1 157 ? -19.977 6.243 25.085 1.00 27.77 157 THR A N 1
ATOM 1255 C CA . THR A 1 157 ? -21.044 5.980 26.042 1.00 27.77 157 THR A CA 1
ATOM 1256 C C . THR A 1 157 ? -20.359 5.626 27.357 1.00 27.77 157 THR A C 1
ATOM 1258 O O . THR A 1 157 ? -20.590 4.582 27.956 1.00 27.77 157 THR A O 1
ATOM 1261 N N . LEU A 1 158 ? -19.455 6.508 27.781 1.00 24.95 158 LEU A N 1
ATOM 1262 C CA . LEU A 1 158 ? -19.453 6.926 29.168 1.00 24.95 158 LEU A CA 1
ATOM 1263 C C . LEU A 1 158 ? -20.504 8.040 29.263 1.00 24.95 158 LEU A C 1
ATOM 1265 O O . LEU A 1 158 ? -20.316 9.110 28.694 1.00 24.95 158 LEU A O 1
ATOM 1269 N N . LEU A 1 159 ? -21.588 7.729 29.977 1.00 26.39 159 LEU A N 1
ATOM 1270 C CA . LEU A 1 159 ? -22.432 8.671 30.718 1.00 26.39 159 LEU A CA 1
ATOM 1271 C C . LEU A 1 159 ? -23.382 9.566 29.897 1.00 26.39 159 LEU A C 1
ATOM 1273 O O . LEU A 1 159 ? -23.229 10.779 29.813 1.00 26.39 159 LEU A O 1
ATOM 1277 N N . ALA A 1 160 ? -24.461 8.955 29.402 1.00 34.88 160 ALA A N 1
ATOM 1278 C CA . ALA A 1 160 ? -25.786 9.475 29.738 1.00 34.88 160 ALA A CA 1
ATOM 1279 C C . ALA A 1 160 ? -26.198 8.837 31.076 1.00 34.88 160 ALA A C 1
ATOM 1281 O O . ALA A 1 160 ? -26.707 7.716 31.091 1.00 34.88 160 ALA A O 1
ATOM 1282 N N . ASN A 1 161 ? -25.798 9.499 32.164 1.00 32.09 161 ASN A N 1
ATOM 1283 C CA . ASN A 1 161 ? -26.373 9.532 33.516 1.00 32.09 161 ASN A CA 1
ATOM 1284 C C . ASN A 1 161 ? -25.403 10.288 34.423 1.00 32.09 161 ASN A C 1
ATOM 1286 O O . ASN A 1 161 ? -24.247 9.824 34.547 1.00 32.09 161 ASN A O 1
#

Radius of gyration: 19.93 Å; chains: 1; bounding box: 44×42×78 Å

Secondary structure (DSSP, 8-state):
-HHHHHHHHHTT--------EEEEEPP-SSEEEEEEEEEEEEE-STTEEEEEEEEEEEE-TTS--EEEEEEEEEEGGGGSHHHHHHHHHHSEEEETTEEEEEEEEEEETTEEEEEEEEEEETT-SEEEEEEE-TTSSTT-EEEEEEEE---------S---

Sequence (161 aa):
MRLIAVVATLLLSFSLHAASLKHNVLSGKYHTGGTITVSDVKQSATEEVKLLVNYHIITRFFLPNKTGSLDVIVPSRYLEEQGYRDLQVAKSLNFRDARFTFLNRVNVAGYYDAYRVRIDPKSRKWTAVIIYHPDIPGVGWYSSEITILSNNYVLSTLLAN